Protein AF-A0A7W7V7P5-F1 (afdb_monomer)

Nearest PDB structures (foldseek):
  7ei1-assembly4_H  TM=2.485E-01  e=8.272E+00  Pyrococcus furiosus COM1

Foldseek 3Di:
DVVVVVVVVVVCVVLVNDDPDWDQAPSDIFHDPVRVVVSVVCNVPVCVCVDPVNVVVVPDPDPDDPDD

Sequence (68 aa):
MKARLRENFEAAVADGVFGVPTLAVGGELFWGEDAHDFAEAVLADPSLLDDPEFRRVTALPMAAVRGG

Radius of gyration: 15.16 Å; Cα contacts (8 Å, |Δi|>4): 38; chains: 1; bounding box: 30×32×38 Å

Structure (mmCIF, N/CA/C/O backbone):
data_AF-A0A7W7V7P5-F1
#
_entry.id   AF-A0A7W7V7P5-F1
#
loop_
_atom_site.group_PDB
_atom_site.id
_atom_site.type_symbol
_atom_site.label_atom_id
_atom_site.label_alt_id
_atom_site.label_comp_id
_atom_site.label_asym_id
_atom_site.label_entity_id
_atom_site.label_seq_id
_atom_site.pdbx_PDB_ins_code
_atom_site.Cartn_x
_atom_site.Cartn_y
_atom_site.Cartn_z
_atom_site.occupancy
_atom_site.B_iso_or_equiv
_atom_site.auth_seq_id
_atom_site.auth_comp_id
_atom_site.auth_asym_id
_atom_site.auth_atom_id
_atom_site.pdbx_PDB_model_num
ATOM 1 N N . MET A 1 1 ? 12.868 -5.433 -24.365 1.00 71.88 1 MET A N 1
ATOM 2 C CA . MET A 1 1 ? 13.086 -5.786 -22.940 1.00 71.88 1 MET A CA 1
ATOM 3 C C . MET A 1 1 ? 13.311 -4.557 -22.057 1.00 71.88 1 MET A C 1
ATOM 5 O O . MET A 1 1 ? 12.489 -4.333 -21.185 1.00 71.88 1 MET A O 1
ATOM 9 N N . LYS A 1 2 ? 14.343 -3.726 -22.296 1.00 85.50 2 LYS A N 1
ATOM 10 C CA . LYS A 1 2 ? 14.621 -2.517 -21.483 1.00 85.50 2 LYS A CA 1
ATOM 11 C C . LYS A 1 2 ? 13.475 -1.488 -21.474 1.00 85.50 2 LYS A C 1
ATOM 13 O O . LYS A 1 2 ? 13.178 -0.945 -20.421 1.00 85.50 2 LYS A O 1
ATOM 18 N N . ALA A 1 3 ? 12.811 -1.287 -22.618 1.00 90.56 3 ALA A N 1
ATOM 19 C CA . ALA A 1 3 ? 11.617 -0.439 -22.719 1.00 90.56 3 ALA A CA 1
ATOM 20 C C . ALA A 1 3 ? 10.486 -0.925 -21.796 1.00 90.56 3 ALA A C 1
ATOM 22 O O . ALA A 1 3 ? 10.013 -0.166 -20.967 1.00 90.56 3 ALA A O 1
ATOM 23 N N . ARG A 1 4 ? 10.169 -2.226 -21.817 1.00 89.00 4 ARG A N 1
ATOM 24 C CA . ARG A 1 4 ? 9.131 -2.792 -20.942 1.00 89.00 4 ARG A CA 1
ATOM 25 C C . ARG A 1 4 ? 9.444 -2.666 -19.447 1.00 89.00 4 ARG A C 1
ATOM 27 O O . ARG A 1 4 ? 8.548 -2.437 -18.650 1.00 89.00 4 ARG A O 1
ATOM 34 N N . LEU A 1 5 ? 10.713 -2.788 -19.051 1.00 88.50 5 LEU A N 1
ATOM 35 C CA . LEU A 1 5 ? 11.106 -2.551 -17.657 1.00 88.50 5 LEU A CA 1
ATOM 36 C C . LEU A 1 5 ? 10.904 -1.082 -17.252 1.00 88.50 5 LEU A C 1
ATOM 38 O O . LEU A 1 5 ? 10.487 -0.803 -16.133 1.00 88.50 5 LEU A O 1
ATOM 42 N N . ARG A 1 6 ? 11.196 -0.155 -18.170 1.00 89.19 6 ARG A N 1
ATOM 43 C CA . ARG A 1 6 ? 10.989 1.282 -17.981 1.00 89.19 6 ARG A 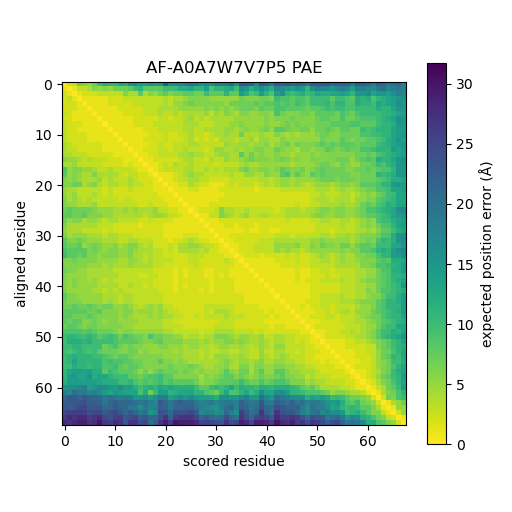CA 1
ATOM 44 C C . ARG A 1 6 ? 9.501 1.615 -17.849 1.00 89.19 6 ARG A C 1
ATOM 46 O O . ARG A 1 6 ? 9.139 2.290 -16.899 1.00 89.19 6 ARG A O 1
ATOM 53 N N . GLU A 1 7 ? 8.672 1.093 -18.747 1.00 92.69 7 GLU A N 1
ATOM 54 C CA . GLU A 1 7 ? 7.211 1.257 -18.727 1.00 92.69 7 GLU A CA 1
ATOM 55 C C . GLU A 1 7 ? 6.608 0.743 -17.414 1.00 92.69 7 GLU A C 1
ATOM 57 O O . GLU A 1 7 ? 5.833 1.446 -16.776 1.00 92.69 7 GLU A O 1
ATOM 62 N N . ASN A 1 8 ? 7.027 -0.442 -16.956 1.00 88.06 8 ASN A N 1
ATOM 63 C CA . ASN A 1 8 ? 6.569 -0.998 -15.681 1.00 88.06 8 ASN A CA 1
ATOM 64 C C . ASN A 1 8 ? 6.969 -0.122 -14.484 1.00 88.06 8 ASN A C 1
ATOM 66 O O . ASN A 1 8 ? 6.190 0.034 -13.551 1.00 88.06 8 ASN A O 1
ATOM 70 N N . PHE A 1 9 ? 8.184 0.434 -14.498 1.00 87.06 9 PHE A N 1
ATOM 71 C CA . PHE A 1 9 ? 8.639 1.338 -13.443 1.00 87.06 9 PHE A CA 1
ATOM 72 C C . PHE A 1 9 ? 7.841 2.646 -13.440 1.00 87.06 9 PHE A C 1
ATOM 74 O O . PHE A 1 9 ? 7.429 3.106 -12.383 1.00 87.06 9 PHE A O 1
ATOM 81 N N . GLU A 1 10 ? 7.603 3.235 -14.612 1.00 91.56 10 GLU A N 1
ATOM 82 C CA . GLU A 1 10 ? 6.820 4.468 -14.736 1.00 91.56 10 GLU A CA 1
ATOM 83 C C . GLU A 1 10 ? 5.368 4.265 -14.287 1.00 91.56 10 GLU A C 1
ATOM 85 O O . GLU A 1 10 ? 4.842 5.116 -13.574 1.00 91.56 10 GLU A O 1
ATOM 90 N N . ALA A 1 11 ? 4.761 3.119 -14.613 1.00 89.75 11 ALA A N 1
ATOM 91 C CA . ALA A 1 11 ? 3.442 2.744 -14.106 1.00 89.75 11 ALA A CA 1
ATOM 92 C C . ALA A 1 11 ? 3.435 2.604 -12.573 1.00 89.75 11 ALA A C 1
ATOM 94 O O . ALA A 1 11 ? 2.621 3.233 -11.910 1.00 89.75 11 ALA A O 1
ATOM 95 N N . ALA A 1 12 ? 4.396 1.873 -11.997 1.00 87.12 12 ALA A N 1
ATOM 96 C CA . ALA A 1 12 ? 4.479 1.698 -10.546 1.00 87.12 12 ALA A CA 1
ATOM 97 C C . ALA A 1 12 ? 4.651 3.037 -9.804 1.00 87.12 12 ALA A C 1
ATOM 99 O O . ALA A 1 12 ? 3.997 3.279 -8.792 1.00 87.12 12 ALA A O 1
ATOM 100 N N . VAL A 1 13 ? 5.494 3.937 -10.322 1.00 88.69 13 VAL A N 1
ATOM 101 C CA . VAL A 1 13 ? 5.661 5.281 -9.750 1.00 88.69 13 VAL A CA 1
ATOM 102 C C . VAL A 1 13 ? 4.366 6.090 -9.846 1.00 88.69 13 VAL A C 1
ATOM 104 O O . VAL A 1 13 ? 4.017 6.777 -8.889 1.00 88.69 13 VAL A O 1
ATOM 107 N N . ALA A 1 14 ? 3.651 6.011 -10.973 1.00 90.38 14 ALA A N 1
ATOM 108 C CA . ALA A 1 14 ? 2.365 6.688 -11.144 1.00 90.38 14 ALA A CA 1
ATOM 109 C C . ALA A 1 14 ? 1.298 6.173 -10.163 1.00 90.38 14 ALA A C 1
ATOM 111 O O . ALA A 1 14 ? 0.489 6.966 -9.687 1.00 90.38 14 ALA A O 1
ATOM 112 N N . ASP A 1 15 ? 1.358 4.890 -9.805 1.00 88.69 15 ASP A N 1
ATOM 113 C CA . ASP A 1 15 ? 0.473 4.266 -8.818 1.00 88.69 15 ASP A CA 1
ATOM 114 C C . ASP A 1 15 ? 0.862 4.594 -7.363 1.00 88.69 15 ASP A C 1
ATOM 116 O O . ASP A 1 15 ? 0.166 4.195 -6.438 1.00 88.69 15 ASP A O 1
ATOM 120 N N . GLY A 1 16 ? 1.949 5.341 -7.129 1.00 88.19 16 GLY A N 1
ATOM 121 C CA . GLY A 1 16 ? 2.397 5.732 -5.786 1.00 88.19 16 GLY A CA 1
ATOM 122 C C . GLY A 1 16 ? 3.334 4.725 -5.112 1.00 88.19 16 GLY A C 1
ATOM 123 O O . GLY A 1 16 ? 3.656 4.874 -3.931 1.00 88.19 16 GLY A O 1
ATOM 124 N N . VAL A 1 17 ? 3.821 3.720 -5.847 1.00 90.06 17 VAL A N 1
ATOM 125 C CA . VAL A 1 17 ? 4.832 2.780 -5.349 1.00 90.06 17 VAL A CA 1
ATOM 126 C C . VAL A 1 17 ? 6.146 3.522 -5.103 1.00 90.06 17 VAL A C 1
ATOM 128 O O . VAL A 1 17 ? 6.730 4.111 -6.012 1.00 90.06 17 VAL A O 1
ATOM 131 N N . PHE A 1 18 ? 6.648 3.457 -3.870 1.00 84.94 18 PHE A N 1
ATOM 132 C CA . PHE A 1 18 ? 7.888 4.130 -3.461 1.00 84.94 18 PHE A CA 1
ATOM 133 C C . PHE A 1 18 ? 9.056 3.170 -3.183 1.00 84.94 18 PHE A C 1
ATOM 135 O O . PHE A 1 18 ? 10.193 3.610 -3.014 1.00 84.94 18 PHE A O 1
ATOM 142 N N . GLY A 1 19 ? 8.809 1.860 -3.146 1.00 88.31 19 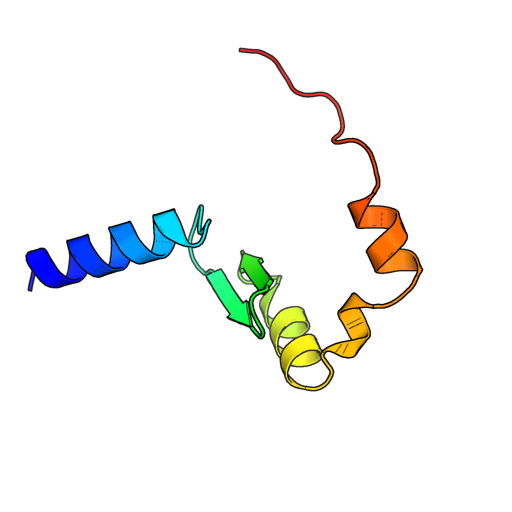GLY A N 1
ATOM 143 C CA . GLY A 1 19 ? 9.825 0.851 -2.867 1.00 88.31 19 GLY A CA 1
ATOM 144 C C . GLY A 1 19 ? 9.360 -0.554 -3.234 1.00 88.31 19 GLY A C 1
ATOM 145 O O . GLY A 1 19 ? 8.270 -0.734 -3.761 1.00 88.31 19 GLY A O 1
ATOM 146 N N . VAL A 1 20 ? 10.202 -1.556 -2.978 1.00 90.12 20 VAL A N 1
ATOM 147 C CA . VAL A 1 20 ? 9.883 -2.969 -3.237 1.00 90.12 20 VAL A CA 1
ATOM 148 C C . VAL A 1 20 ? 10.201 -3.834 -2.009 1.00 90.12 20 VAL A C 1
ATOM 150 O O . VAL A 1 20 ? 11.186 -3.535 -1.330 1.00 90.12 20 VAL A O 1
ATOM 153 N N . PRO A 1 21 ? 9.431 -4.909 -1.744 1.00 91.50 21 PRO A N 1
ATOM 154 C CA . PRO A 1 21 ? 8.197 -5.291 -2.440 1.00 91.50 21 PRO A CA 1
ATOM 155 C C . PRO A 1 21 ? 7.012 -4.365 -2.095 1.00 91.50 21 PRO A C 1
ATOM 157 O O . PRO A 1 21 ? 6.920 -3.855 -0.980 1.00 91.50 21 PRO A O 1
ATOM 160 N N . THR A 1 22 ? 6.108 -4.169 -3.063 1.00 93.81 22 THR A N 1
ATOM 161 C CA . THR A 1 22 ? 4.788 -3.550 -2.855 1.00 93.81 22 THR A CA 1
ATOM 162 C C . THR A 1 22 ? 3.714 -4.438 -3.465 1.00 93.81 22 THR A C 1
ATOM 164 O O . THR A 1 22 ? 3.838 -4.860 -4.616 1.00 93.81 22 THR A O 1
ATOM 167 N N . LEU A 1 23 ? 2.668 -4.710 -2.691 1.00 93.69 23 LEU A N 1
ATOM 168 C CA . LEU A 1 23 ? 1.469 -5.431 -3.104 1.00 93.69 23 LEU A CA 1
ATOM 169 C C . LEU A 1 23 ? 0.340 -4.415 -3.306 1.00 93.69 23 LEU A C 1
ATOM 171 O O . LE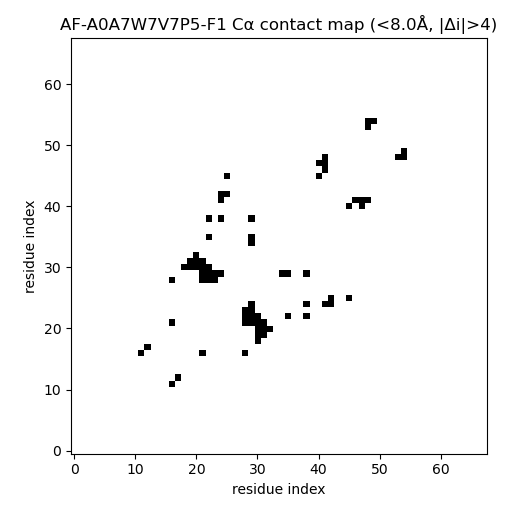U A 1 23 ? 0.133 -3.553 -2.455 1.00 93.69 23 LEU A O 1
ATOM 175 N N . ALA A 1 24 ? -0.383 -4.521 -4.420 1.00 92.62 24 ALA A N 1
ATOM 176 C CA . ALA A 1 24 ? -1.570 -3.715 -4.692 1.00 92.62 24 ALA A CA 1
ATOM 177 C C . ALA A 1 24 ? -2.819 -4.597 -4.559 1.00 92.62 24 ALA A C 1
ATOM 179 O O . ALA A 1 24 ? -2.995 -5.538 -5.336 1.00 92.62 24 ALA A O 1
ATOM 180 N N . VAL A 1 25 ? -3.676 -4.306 -3.578 1.00 91.69 25 VAL A N 1
ATOM 181 C CA . VAL A 1 25 ? -4.890 -5.080 -3.272 1.00 91.69 25 VAL A CA 1
ATOM 182 C C . VAL A 1 25 ? -6.070 -4.121 -3.192 1.00 91.69 25 VAL A C 1
ATOM 184 O O . VAL A 1 25 ? -6.089 -3.224 -2.362 1.00 91.69 25 VAL A O 1
ATOM 187 N N . GLY A 1 26 ? -7.056 -4.275 -4.079 1.00 86.00 26 GLY A N 1
ATOM 188 C CA . GLY A 1 26 ? -8.274 -3.454 -4.039 1.00 86.00 26 GLY A CA 1
ATOM 189 C C . GLY A 1 26 ? -8.067 -1.947 -4.264 1.00 86.00 26 GLY A C 1
ATOM 190 O O . GLY A 1 26 ? -8.959 -1.173 -3.942 1.00 86.00 26 GLY A O 1
ATOM 191 N N . GLY A 1 27 ? -6.923 -1.530 -4.821 1.00 87.75 27 GLY A N 1
ATOM 192 C CA . GLY A 1 27 ? -6.541 -0.116 -4.973 1.00 87.75 27 GLY A CA 1
ATOM 193 C C . GLY A 1 27 ? -5.668 0.422 -3.834 1.00 87.75 27 GLY A C 1
ATOM 194 O O . GLY A 1 27 ? -5.127 1.515 -3.960 1.00 87.75 27 GLY A O 1
ATOM 195 N N . GLU A 1 28 ? -5.476 -0.365 -2.776 1.00 91.38 28 GLU A N 1
ATOM 196 C CA . GLU A 1 28 ? -4.615 -0.041 -1.641 1.00 91.38 28 GLU A CA 1
ATOM 197 C C . GLU A 1 28 ? -3.219 -0.640 -1.822 1.00 91.38 28 GLU A C 1
ATOM 199 O O . GLU A 1 28 ? -3.054 -1.711 -2.421 1.00 91.38 28 GLU A O 1
ATOM 204 N N . LEU A 1 29 ? -2.204 0.053 -1.300 1.00 93.25 29 LEU A N 1
ATOM 205 C CA . LEU A 1 29 ? -0.802 -0.348 -1.407 1.00 93.25 29 LEU A CA 1
ATOM 206 C C . LEU A 1 29 ? -0.241 -0.809 -0.061 1.00 93.25 29 LEU A C 1
ATOM 208 O O . LEU A 1 29 ? -0.275 -0.081 0.927 1.00 93.25 29 LEU A O 1
ATOM 212 N N . PHE A 1 30 ? 0.382 -1.985 -0.067 1.00 93.25 30 PHE A N 1
ATOM 213 C CA . PHE A 1 30 ? 1.057 -2.585 1.082 1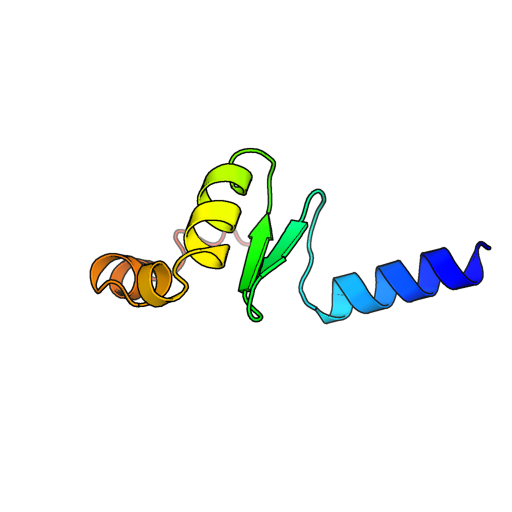.00 93.25 30 PHE A CA 1
ATOM 214 C C . PHE A 1 30 ? 2.542 -2.698 0.757 1.00 93.25 30 PHE A C 1
ATOM 216 O O . PHE A 1 30 ? 2.921 -3.400 -0.181 1.00 93.25 30 PHE A O 1
ATOM 223 N N . TRP A 1 31 ? 3.388 -1.969 1.482 1.00 93.88 31 TRP A N 1
ATOM 224 C CA . TRP A 1 31 ? 4.834 -1.949 1.258 1.00 93.88 31 TRP A CA 1
ATOM 225 C C . TRP A 1 31 ? 5.569 -2.680 2.375 1.00 93.88 31 TRP A C 1
ATOM 227 O O . TRP A 1 31 ? 5.266 -2.466 3.544 1.00 93.88 31 TRP A O 1
ATOM 237 N N . GLY A 1 32 ? 6.570 -3.474 1.995 1.00 92.38 32 GLY A N 1
ATOM 238 C CA . GLY A 1 32 ? 7.364 -4.269 2.925 1.00 92.38 32 GLY A CA 1
ATOM 239 C C . GLY A 1 32 ? 6.976 -5.744 2.919 1.00 92.38 32 GLY A C 1
ATOM 240 O O . GLY A 1 32 ? 5.938 -6.144 2.395 1.00 92.38 32 GLY A O 1
ATOM 241 N N . GLU A 1 33 ? 7.870 -6.570 3.450 1.00 90.62 33 GLU A N 1
ATOM 242 C CA . GLU A 1 33 ? 7.629 -8.009 3.611 1.00 90.62 33 GLU A CA 1
ATOM 243 C C . GLU A 1 33 ? 6.757 -8.296 4.841 1.00 90.62 33 GLU A C 1
ATOM 245 O O . GLU A 1 33 ? 5.873 -9.144 4.787 1.00 90.62 33 GLU A O 1
ATOM 250 N N . ASP A 1 34 ? 6.905 -7.484 5.885 1.00 91.69 34 ASP A N 1
ATOM 251 C CA . ASP 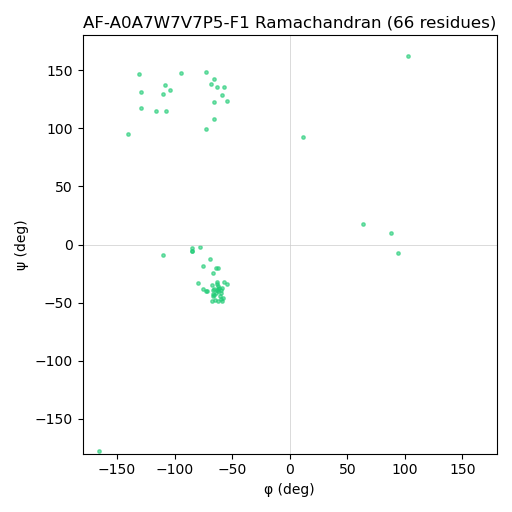A 1 34 ? 6.096 -7.484 7.104 1.00 91.69 34 ASP A CA 1
ATOM 252 C C . ASP A 1 34 ? 4.619 -7.126 6.867 1.00 91.69 34 ASP A C 1
ATOM 254 O O . ASP A 1 34 ? 3.757 -7.463 7.676 1.00 91.69 34 ASP A O 1
ATOM 258 N N . ALA A 1 35 ? 4.309 -6.473 5.746 1.00 91.44 35 ALA A N 1
ATOM 259 C CA . ALA A 1 35 ? 2.945 -6.136 5.352 1.00 91.44 35 ALA A CA 1
ATOM 260 C C . ALA A 1 35 ? 2.214 -7.269 4.604 1.00 91.44 35 ALA A C 1
ATOM 262 O O . ALA A 1 35 ? 1.028 -7.123 4.304 1.00 91.44 35 ALA A O 1
ATOM 263 N N . HIS A 1 36 ? 2.883 -8.382 4.280 1.00 92.25 36 HIS A N 1
ATOM 264 C CA . HIS A 1 36 ? 2.323 -9.421 3.410 1.00 92.25 36 HIS A CA 1
ATOM 265 C C . HIS A 1 36 ? 1.143 -10.160 4.055 1.00 92.25 36 HIS A C 1
ATOM 267 O O . HIS A 1 36 ? 0.077 -10.237 3.446 1.00 92.25 36 HIS A O 1
ATOM 273 N N . ASP A 1 37 ? 1.292 -10.615 5.301 1.00 93.75 37 ASP A N 1
ATOM 274 C CA . ASP A 1 37 ? 0.218 -11.301 6.033 1.00 93.75 37 ASP A CA 1
ATOM 275 C C . ASP A 1 37 ? -1.029 -10.409 6.157 1.00 93.75 37 ASP A C 1
ATOM 277 O O . ASP A 1 37 ? -2.167 -10.867 6.041 1.00 93.75 37 ASP A O 1
ATOM 281 N N . PHE A 1 38 ? -0.825 -9.100 6.344 1.00 92.81 38 PHE A N 1
ATOM 282 C CA . PHE A 1 38 ? -1.921 -8.138 6.406 1.00 92.81 38 PHE A CA 1
ATOM 283 C C . PHE A 1 38 ? -2.568 -7.903 5.035 1.00 92.81 38 PHE A C 1
ATOM 285 O O . PHE A 1 38 ? -3.792 -7.849 4.940 1.00 92.81 38 PHE A O 1
ATOM 292 N N . ALA A 1 39 ? -1.775 -7.827 3.964 1.00 94.25 39 ALA A N 1
ATOM 293 C CA . ALA A 1 39 ? -2.291 -7.734 2.601 1.00 94.25 39 ALA A CA 1
ATOM 294 C C . ALA A 1 39 ? -3.135 -8.965 2.222 1.00 94.25 39 ALA A C 1
ATOM 296 O O . ALA A 1 39 ? -4.163 -8.818 1.562 1.00 94.25 39 ALA A O 1
ATOM 297 N N . GLU A 1 40 ? -2.745 -10.167 2.663 1.00 94.88 40 GLU A N 1
ATOM 298 C CA . GLU A 1 40 ? -3.529 -11.393 2.465 1.00 94.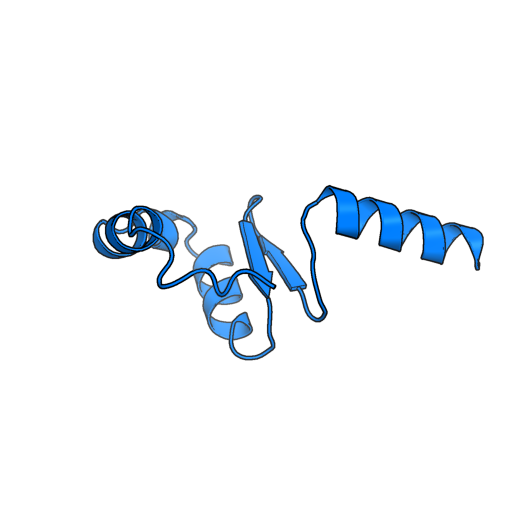88 40 GLU A CA 1
ATOM 299 C C . GLU A 1 40 ? -4.849 -11.353 3.250 1.00 94.88 40 GLU A C 1
ATOM 301 O O . GLU A 1 40 ? -5.905 -11.680 2.705 1.00 94.88 40 GLU A O 1
ATOM 306 N N . ALA A 1 41 ? -4.818 -10.883 4.500 1.00 94.25 41 ALA A N 1
ATOM 307 C CA . ALA A 1 41 ? -6.029 -10.703 5.297 1.00 94.25 41 ALA A CA 1
ATOM 308 C C . ALA A 1 41 ? -7.006 -9.711 4.643 1.00 94.25 41 ALA A C 1
ATOM 310 O O . ALA A 1 41 ? -8.195 -10.007 4.541 1.00 94.25 41 ALA A O 1
ATOM 311 N N . VAL A 1 42 ? -6.515 -8.574 4.138 1.00 94.12 42 VAL A N 1
ATOM 312 C CA . VAL A 1 42 ? -7.338 -7.583 3.419 1.00 94.12 42 VAL A CA 1
ATOM 313 C C . VAL A 1 42 ? -7.842 -8.127 2.081 1.00 94.12 42 VAL A C 1
ATOM 315 O O . VAL A 1 42 ? -8.963 -7.830 1.674 1.00 94.12 42 VAL A O 1
ATOM 318 N N . LEU A 1 43 ? -7.051 -8.951 1.389 1.00 94.31 43 LEU A N 1
ATOM 319 C CA . LEU A 1 43 ? -7.500 -9.626 0.171 1.00 94.31 43 LEU A CA 1
ATOM 320 C C . LEU A 1 43 ? -8.682 -10.568 0.455 1.00 94.31 43 LEU A C 1
ATOM 322 O O . LEU A 1 43 ? -9.595 -10.663 -0.368 1.00 94.31 43 LEU A O 1
ATOM 326 N N . ALA A 1 44 ? -8.667 -11.257 1.600 1.00 95.69 44 ALA A N 1
ATOM 327 C CA . ALA A 1 44 ? -9.748 -12.140 2.032 1.00 95.69 44 ALA A CA 1
ATOM 328 C C . ALA A 1 44 ? -10.975 -11.370 2.552 1.00 95.69 44 ALA A C 1
ATOM 330 O O . ALA A 1 44 ? -12.108 -11.770 2.278 1.00 95.69 44 ALA A O 1
ATOM 331 N N . ASP A 1 45 ? -10.753 -10.273 3.277 1.00 94.44 45 ASP A N 1
ATOM 332 C CA . ASP A 1 45 ? -11.794 -9.402 3.816 1.00 94.44 45 ASP A CA 1
ATOM 333 C C . ASP A 1 45 ? -11.395 -7.916 3.712 1.00 94.44 45 ASP A C 1
ATOM 335 O O . ASP A 1 45 ? -10.742 -7.368 4.607 1.00 94.44 45 ASP A O 1
ATOM 339 N N . PRO A 1 46 ? -11.828 -7.219 2.645 1.00 91.62 46 PRO A N 1
ATOM 340 C CA . PRO A 1 46 ? -11.526 -5.801 2.465 1.00 91.62 46 PRO A CA 1
ATOM 341 C C . PRO A 1 46 ? -12.101 -4.892 3.560 1.00 91.62 46 PRO A C 1
ATOM 343 O O . PRO A 1 46 ? -11.610 -3.779 3.747 1.00 91.62 46 PRO A O 1
ATOM 346 N N . SER A 1 47 ? -13.116 -5.349 4.307 1.00 91.88 47 SER A N 1
ATOM 347 C CA . SER A 1 47 ? -13.749 -4.547 5.361 1.00 91.88 47 SER A CA 1
ATOM 348 C C . SER A 1 47 ? -12.841 -4.316 6.573 1.00 91.88 47 SER A C 1
ATOM 350 O O . SER A 1 47 ? -13.102 -3.422 7.376 1.00 91.88 47 SER A O 1
ATOM 352 N N . LEU A 1 48 ? -11.722 -5.043 6.678 1.00 90.50 48 LEU A N 1
ATOM 353 C CA . LEU A 1 48 ? -10.698 -4.810 7.699 1.00 90.50 48 LEU A CA 1
ATOM 354 C C . LEU A 1 48 ? -10.141 -3.378 7.664 1.00 90.50 48 LEU A C 1
ATOM 356 O O . LEU A 1 48 ? -9.811 -2.822 8.709 1.00 90.50 48 LEU A O 1
ATOM 360 N N . LEU A 1 49 ? -10.078 -2.760 6.482 1.00 89.06 49 LEU A N 1
ATOM 361 C CA . LEU A 1 49 ? -9.631 -1.372 6.327 1.00 89.06 49 LEU A CA 1
ATOM 362 C C . LEU A 1 49 ? -10.686 -0.344 6.765 1.00 89.06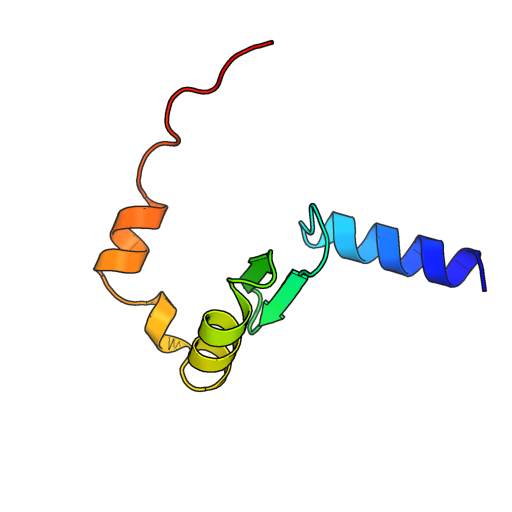 49 LEU A C 1
ATOM 364 O O . L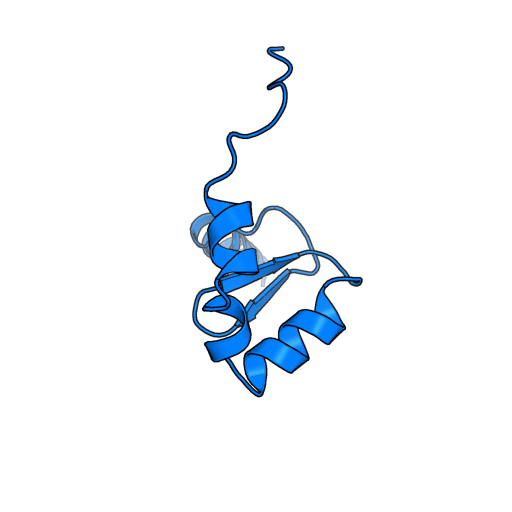EU A 1 49 ? -10.361 0.813 7.031 1.00 89.06 49 LEU A O 1
ATOM 368 N N . ASP A 1 50 ? -11.948 -0.762 6.864 1.00 90.00 50 ASP A N 1
ATOM 369 C CA . ASP A 1 50 ? -13.067 0.073 7.293 1.00 90.00 50 ASP A CA 1
ATOM 370 C C . ASP A 1 50 ? -13.227 0.141 8.818 1.00 90.00 50 ASP A C 1
ATOM 372 O O . ASP A 1 50 ? -14.092 0.878 9.316 1.00 90.00 50 ASP A O 1
ATOM 376 N N . ASP A 1 51 ? -12.405 -0.597 9.567 1.00 91.06 51 ASP A N 1
ATOM 377 C CA . ASP A 1 51 ? -12.444 -0.593 11.022 1.00 91.06 51 ASP A CA 1
ATOM 378 C C . ASP A 1 51 ? -12.257 0.840 11.579 1.00 91.06 51 ASP A C 1
ATOM 380 O O . ASP A 1 51 ? -11.394 1.598 11.109 1.00 91.06 51 ASP A O 1
ATOM 384 N N . PRO A 1 52 ? -13.065 1.259 12.574 1.00 89.12 52 PRO A N 1
ATOM 385 C CA . PRO A 1 52 ? -12.991 2.604 13.137 1.00 89.12 52 PRO A CA 1
ATOM 386 C C . PRO A 1 52 ? -11.599 3.005 13.639 1.00 89.12 52 PRO A C 1
ATOM 388 O O . PRO A 1 52 ? -11.235 4.176 13.520 1.00 89.12 52 PRO A O 1
ATOM 391 N N . GLU A 1 53 ? -10.813 2.068 14.175 1.00 88.00 53 GLU A N 1
ATOM 392 C CA . GLU A 1 53 ? -9.454 2.349 14.636 1.00 88.00 53 GLU A CA 1
ATOM 393 C C . GLU A 1 53 ? -8.492 2.552 13.465 1.00 88.00 53 GLU A C 1
ATOM 395 O O . GLU A 1 53 ? -7.694 3.492 13.501 1.00 88.00 53 GLU A O 1
ATOM 400 N N . PHE A 1 54 ? -8.614 1.766 12.390 1.00 86.44 54 PHE A N 1
ATOM 401 C CA . PHE A 1 54 ? -7.846 1.992 11.160 1.00 86.44 54 PHE A CA 1
ATOM 402 C C . PHE A 1 54 ? -8.142 3.377 10.571 1.00 86.44 54 PHE A C 1
ATOM 404 O O . PHE A 1 54 ? -7.216 4.147 10.303 1.00 86.44 54 PHE A O 1
ATOM 411 N N . ARG A 1 55 ? -9.422 3.761 10.479 1.00 86.50 55 ARG A N 1
ATOM 412 C CA . ARG A 1 55 ? -9.823 5.107 10.025 1.00 86.50 55 ARG A CA 1
ATOM 413 C C . ARG A 1 55 ? -9.334 6.226 10.943 1.00 86.50 55 ARG A C 1
ATOM 415 O O . ARG A 1 55 ? -9.033 7.326 10.485 1.00 86.50 55 ARG A O 1
ATOM 422 N N . ARG A 1 56 ? -9.268 5.978 12.253 1.00 89.12 56 ARG A N 1
ATOM 423 C CA . ARG A 1 56 ? -8.758 6.960 13.217 1.00 89.12 56 ARG A CA 1
ATOM 424 C C . ARG A 1 56 ? -7.273 7.222 12.994 1.00 89.12 56 ARG A C 1
ATOM 426 O O . ARG A 1 56 ? -6.864 8.380 13.029 1.00 89.12 56 ARG A O 1
ATOM 433 N N . VAL A 1 57 ? -6.483 6.171 12.766 1.00 86.19 57 VAL A N 1
ATOM 434 C CA . VAL A 1 57 ? -5.031 6.274 12.557 1.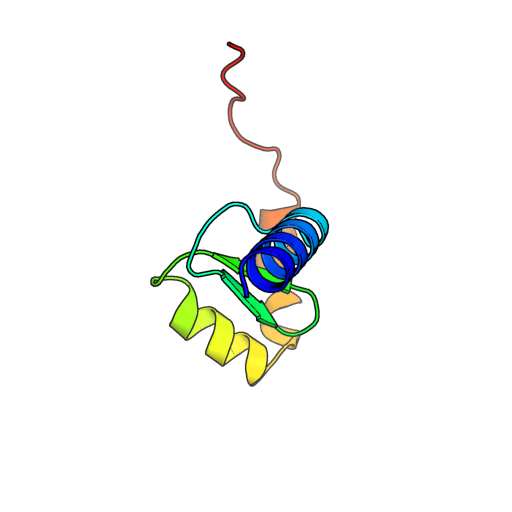00 86.19 57 VAL A CA 1
ATOM 435 C C . VAL A 1 57 ? -4.699 6.998 11.251 1.00 86.19 57 VAL A C 1
ATOM 437 O O . VAL A 1 57 ? -3.797 7.832 11.250 1.00 86.19 57 VAL A O 1
ATOM 440 N N . THR A 1 58 ? -5.450 6.768 10.170 1.00 82.50 58 THR A N 1
ATOM 441 C CA . THR A 1 58 ? -5.225 7.466 8.887 1.00 82.50 58 THR A CA 1
ATOM 442 C C . THR A 1 58 ? -5.523 8.966 8.949 1.00 82.50 58 THR A C 1
ATOM 444 O O . THR A 1 58 ? -4.949 9.737 8.184 1.00 82.50 58 THR A O 1
ATOM 447 N N . ALA A 1 59 ? -6.374 9.403 9.882 1.00 84.94 59 ALA A N 1
ATOM 448 C CA . ALA A 1 59 ? -6.674 10.815 10.115 1.00 84.94 59 ALA A CA 1
ATOM 449 C C . ALA A 1 59 ? -5.666 11.522 11.043 1.00 84.94 59 ALA A C 1
ATOM 451 O O . ALA A 1 59 ? -5.774 12.734 11.256 1.00 84.94 59 ALA A O 1
ATOM 452 N N . LEU A 1 60 ? -4.705 10.796 11.629 1.00 86.56 60 LEU A N 1
ATOM 453 C CA . LEU A 1 60 ? -3.707 11.407 12.502 1.00 86.56 60 LEU A CA 1
ATOM 454 C C . LEU A 1 60 ? -2.759 12.302 11.689 1.00 86.56 60 LEU A C 1
ATOM 456 O O . LEU A 1 60 ? -2.310 11.918 10.607 1.00 86.56 60 LEU A O 1
ATOM 460 N N . PRO A 1 61 ? -2.406 13.493 12.204 1.00 83.56 61 PRO A N 1
ATOM 461 C CA . PRO A 1 61 ? -1.420 14.334 11.548 1.00 83.56 61 PRO A CA 1
ATOM 462 C C . PRO A 1 61 ? -0.064 13.621 11.519 1.00 83.56 61 PRO A C 1
ATOM 464 O O . PRO A 1 61 ? 0.382 13.070 12.529 1.00 83.56 61 PRO A O 1
ATOM 467 N N . MET A 1 62 ? 0.613 13.675 10.371 1.00 79.88 62 MET A N 1
ATOM 468 C CA . MET A 1 62 ? 1.975 13.159 10.225 1.00 79.88 62 MET A CA 1
ATOM 469 C C . MET A 1 62 ? 2.894 13.789 11.279 1.00 79.88 62 MET A C 1
ATOM 471 O O . MET A 1 62 ? 3.013 15.015 11.368 1.00 79.88 62 MET A O 1
ATOM 475 N N . ALA A 1 63 ? 3.547 12.953 12.088 1.00 71.56 63 ALA A N 1
ATOM 476 C CA . ALA A 1 63 ? 4.475 13.424 13.107 1.00 71.56 63 ALA A CA 1
ATOM 477 C C . ALA A 1 63 ? 5.709 14.084 12.466 1.00 71.56 63 ALA A C 1
ATOM 479 O O . ALA A 1 63 ? 6.191 13.628 11.432 1.00 71.56 63 ALA A O 1
ATOM 480 N N . ALA A 1 64 ? 6.189 15.157 13.110 1.00 66.75 64 ALA A N 1
ATOM 481 C CA . ALA A 1 64 ? 7.367 15.972 12.790 1.00 66.75 64 ALA A CA 1
ATOM 482 C C . ALA A 1 64 ? 8.008 15.717 11.410 1.00 66.75 64 ALA A C 1
ATOM 484 O O . ALA A 1 64 ? 8.930 14.911 11.265 1.00 66.75 64 ALA A O 1
ATOM 485 N N . VAL A 1 65 ? 7.574 16.487 10.411 1.00 68.50 65 VAL A N 1
ATOM 486 C CA . VAL A 1 65 ? 8.289 16.609 9.138 1.00 68.50 65 VAL A CA 1
ATOM 487 C C . VAL A 1 65 ? 9.630 17.285 9.427 1.00 68.50 65 VAL A C 1
ATOM 489 O O . VAL A 1 65 ? 9.681 18.472 9.749 1.00 68.50 65 VAL A O 1
ATOM 492 N N . ARG A 1 66 ? 10.732 16.533 9.351 1.00 66.31 66 ARG A N 1
ATOM 493 C CA . ARG A 1 66 ? 12.071 17.130 9.372 1.00 66.31 66 ARG A CA 1
ATOM 494 C C . ARG A 1 66 ? 12.294 17.818 8.029 1.00 66.31 66 ARG A C 1
ATOM 496 O O . ARG A 1 66 ? 12.566 17.154 7.035 1.00 66.31 66 ARG A O 1
ATOM 503 N N . GLY A 1 67 ? 12.108 19.139 8.018 1.00 65.62 67 GLY A N 1
ATOM 504 C CA . GLY A 1 67 ? 12.517 19.996 6.910 1.00 65.62 67 GLY A CA 1
ATOM 505 C C . GLY A 1 67 ? 14.023 19.865 6.699 1.00 65.62 67 GLY A C 1
ATOM 506 O O . GLY A 1 67 ? 14.781 19.919 7.670 1.00 65.62 67 GLY A O 1
ATOM 507 N N . GLY A 1 68 ? 14.414 19.598 5.454 1.00 48.72 68 GLY A N 1
ATOM 508 C CA . GLY A 1 68 ? 15.812 19.627 5.022 1.00 48.72 68 GLY A CA 1
ATOM 509 C C . GLY A 1 68 ? 16.374 21.038 4.956 1.00 48.72 68 GLY A C 1
ATOM 510 O O . GLY A 1 68 ? 15.571 22.000 4.953 1.00 48.72 68 GLY A O 1
#

pLDDT: mean 87.51, std 8.38, range [48.72, 95.69]

InterPro domains:
  IPR001853 DSBA-like thioredoxin domain [PF01323] (2-42)
  IPR036249 Thioredoxin-like superfamily [SSF52833] (2-45)

Organism: NCBI:txid1341696

Mean predicted aligned error: 6.42 Å

Solvent-accessible surface area (backbone atoms only — not comparable to full-atom values): 4342 Å² total; per-residue (Å²): 108,72,64,58,55,50,53,53,50,54,50,40,49,73,73,66,53,88,64,80,56,61,49,78,52,98,90,44,79,35,65,45,76,90,33,44,71,56,49,53,50,37,70,77,38,64,63,66,65,69,35,71,66,54,52,52,59,73,69,52,78,81,75,82,80,82,78,129

Secondary structure (DSSP, 8-state):
-HHHHHHHHHHHHHTT--SSSEEEETTEEEESSTTHHHHHHHHH-GGGGG-HHHHHHHTSPPS-----